Protein AF-A0A2S7ESS1-F1 (afdb_monomer)

Radius of gyration: 29.96 Å; Cα contacts (8 Å, |Δi|>4): 40; chains: 1; bounding box: 62×107×55 Å

Mean predicted aligned error: 16.8 Å

Foldseek 3Di:
DDDDDDDDDDDDDDDDDDDDDPPPPPPPPDDDPPPACLVVLLVQLVVVLVVLVVPDPDPVSSLVVNVVSLVVSPPPHDPVSNVVSLVSNQVVQVVV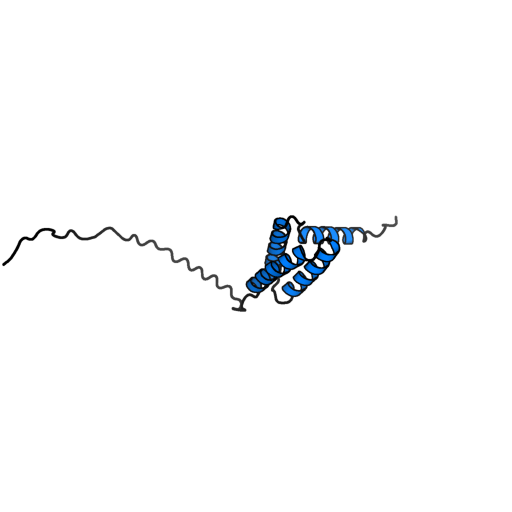VHHRPVVVVVVVVVVVVVVPDDDPDD

Solvent-accessible surface area (backbone atoms only — not comparable to full-atom values): 7949 Å² total; per-residue (Å²): 132,88,87,80,90,84,84,78,84,83,83,91,84,81,77,84,78,88,76,92,72,88,69,81,74,78,74,81,70,88,73,74,95,61,81,73,59,55,71,56,44,53,53,49,48,56,56,51,48,56,50,43,65,73,70,39,92,48,68,70,63,35,53,56,52,50,51,52,52,52,52,63,56,42,70,85,46,53,75,72,48,41,50,53,51,51,55,49,49,29,51,52,30,44,73,72,74,41,75,41,57,67,60,55,51,50,53,54,56,50,58,64,59,67,75,73,67,76,84,81,80,127

Organism: NCBI:txid56455

Sequence (122 aa):
MLDAYSQAASRPASARPASVGAVDSTSSAGTSLRPSCLPLALRQLESQLGMLLATFHDDAGFWAAFAKLMQHLDEDLGAAERARLRSHADFLLVRAGMSSWTLIAATQGAAARTVQAPPRRT

Structure (mmCIF, N/CA/C/O backbone):
data_AF-A0A2S7ESS1-F1
#
_entry.id   AF-A0A2S7ESS1-F1
#
loop_
_atom_site.group_PDB
_atom_site.id
_atom_site.type_symbol
_atom_site.label_atom_id
_atom_site.label_alt_id
_atom_site.label_comp_id
_atom_site.label_asym_id
_atom_site.label_entity_id
_atom_site.label_seq_id
_atom_site.pdbx_PDB_ins_code
_atom_site.Cartn_x
_atom_site.Cartn_y
_atom_site.Cartn_z
_atom_site.occupancy
_atom_site.B_iso_or_equiv
_atom_site.auth_seq_id
_atom_site.auth_comp_id
_atom_site.auth_asym_id
_atom_site.auth_atom_id
_atom_site.pdbx_PDB_model_num
ATOM 1 N N . MET A 1 1 ? -34.625 -67.951 25.458 1.00 46.09 1 MET A N 1
ATOM 2 C CA . MET A 1 1 ? -33.980 -68.397 26.711 1.00 46.09 1 MET A CA 1
ATOM 3 C C . MET A 1 1 ? -32.574 -67.817 26.670 1.00 46.09 1 MET A C 1
ATOM 5 O O . MET A 1 1 ? -31.867 -68.160 25.735 1.00 46.09 1 MET A O 1
ATOM 9 N N . LEU A 1 2 ? -32.329 -66.672 27.325 1.00 47.00 2 LEU A N 1
ATOM 10 C CA . LEU A 1 2 ? -31.705 -66.556 28.668 1.00 47.00 2 LEU A CA 1
ATOM 11 C C . LEU A 1 2 ? -30.393 -67.364 28.752 1.00 47.00 2 LEU A C 1
ATOM 13 O O . LEU A 1 2 ? -30.420 -68.540 28.423 1.00 47.00 2 LEU A O 1
ATOM 17 N N . ASP A 1 3 ? -29.241 -66.916 29.242 1.00 46.69 3 ASP A N 1
ATOM 18 C CA . ASP A 1 3 ? -28.694 -65.657 29.766 1.00 46.69 3 ASP A CA 1
ATOM 19 C C . ASP A 1 3 ? -27.205 -65.968 30.050 1.00 46.69 3 ASP A C 1
ATOM 21 O O . ASP A 1 3 ? -26.906 -67.071 30.505 1.00 46.69 3 ASP A O 1
ATOM 25 N N . ALA A 1 4 ? -26.287 -65.028 29.808 1.00 55.16 4 ALA A N 1
ATOM 26 C CA . ALA A 1 4 ? -24.946 -64.950 30.423 1.00 55.16 4 ALA A CA 1
ATOM 27 C C . ALA A 1 4 ? -24.298 -63.624 29.967 1.00 55.16 4 ALA A C 1
ATOM 29 O O . ALA A 1 4 ? -23.617 -63.563 28.950 1.00 55.16 4 ALA A O 1
ATOM 30 N N . TYR A 1 5 ? -24.680 -62.468 30.516 1.00 52.91 5 TYR A N 1
ATOM 31 C CA . TYR A 1 5 ? -24.099 -61.877 31.730 1.00 52.91 5 TYR A CA 1
ATOM 32 C C . TYR A 1 5 ? -22.583 -62.084 31.865 1.00 52.91 5 TYR A C 1
ATOM 34 O O . TYR A 1 5 ? -22.147 -63.106 32.386 1.00 52.91 5 TYR A O 1
ATOM 42 N N . SER A 1 6 ? -21.790 -61.075 31.484 1.00 48.31 6 SER A N 1
ATOM 43 C CA . SER A 1 6 ? -20.792 -60.439 32.369 1.00 48.31 6 SER A CA 1
ATOM 44 C C . SER A 1 6 ? -19.888 -59.475 31.598 1.00 48.31 6 SER A C 1
ATOM 46 O O . SER A 1 6 ? -18.768 -59.805 31.228 1.00 48.31 6 SER A O 1
ATOM 48 N N . GLN A 1 7 ? -20.323 -58.225 31.462 1.00 46.69 7 GLN A N 1
ATOM 49 C CA . GLN A 1 7 ? -19.384 -57.132 31.700 1.00 46.69 7 GLN A CA 1
ATOM 50 C C . GLN A 1 7 ? -20.096 -56.079 32.536 1.00 46.69 7 GLN A C 1
ATOM 52 O O . GLN A 1 7 ? -20.640 -55.088 32.056 1.00 46.69 7 GLN A O 1
ATOM 57 N N . ALA A 1 8 ? -20.170 -56.399 33.827 1.00 47.81 8 ALA A N 1
ATOM 58 C CA . ALA A 1 8 ? -20.604 -55.479 34.849 1.00 47.81 8 ALA A CA 1
ATOM 59 C C . ALA A 1 8 ? -19.640 -54.290 34.900 1.00 47.81 8 ALA A C 1
ATOM 61 O O . ALA A 1 8 ? -18.425 -54.434 35.023 1.00 47.81 8 ALA A O 1
ATOM 62 N N . ALA A 1 9 ? -20.258 -53.122 34.795 1.00 47.56 9 ALA A N 1
ATOM 63 C CA . ALA A 1 9 ? -19.844 -51.832 35.301 1.00 47.56 9 ALA A CA 1
ATOM 64 C C . ALA A 1 9 ? -18.698 -51.832 36.328 1.00 47.56 9 ALA A C 1
ATOM 66 O O . ALA A 1 9 ? -18.767 -52.457 37.385 1.00 47.56 9 ALA A O 1
ATOM 67 N N . SER A 1 10 ? -17.750 -50.924 36.120 1.00 41.47 10 SER A N 1
ATOM 68 C CA . SER A 1 10 ? -17.266 -50.095 37.219 1.00 41.47 10 SER A CA 1
ATOM 69 C C . SER A 1 10 ? -17.140 -48.651 36.751 1.00 41.47 10 SER A C 1
ATOM 71 O O . SER A 1 10 ? -16.661 -48.344 35.664 1.00 41.47 10 SER A O 1
ATOM 73 N N . ARG A 1 11 ? -17.770 -47.808 37.559 1.00 51.38 11 ARG A N 1
ATOM 74 C CA . ARG A 1 11 ? -18.267 -46.460 37.304 1.00 51.38 11 ARG A CA 1
ATOM 75 C C . ARG A 1 11 ? -17.179 -45.388 37.468 1.00 51.38 11 ARG A C 1
ATOM 77 O O . ARG A 1 11 ? -16.089 -45.687 37.947 1.00 51.38 11 ARG A O 1
ATOM 84 N N . PRO A 1 12 ? -17.486 -44.142 37.065 1.00 53.69 12 PRO A N 1
ATOM 85 C CA . PRO A 1 12 ? -16.535 -43.045 36.973 1.00 53.69 12 PRO A CA 1
ATOM 86 C C . PRO A 1 12 ? -16.274 -42.423 38.342 1.00 53.69 12 PRO A C 1
ATOM 88 O O . PRO A 1 12 ? -17.187 -42.343 39.159 1.00 53.69 12 PRO A O 1
ATOM 91 N N . ALA A 1 13 ? -15.068 -41.899 38.543 1.00 44.94 13 ALA A N 1
ATOM 92 C CA . ALA A 1 13 ? -14.797 -40.744 39.395 1.00 44.94 13 ALA A CA 1
ATOM 93 C C . ALA A 1 13 ? -13.299 -40.439 39.352 1.00 44.94 13 ALA A C 1
ATOM 95 O O . ALA A 1 13 ? -12.498 -41.201 39.881 1.00 44.94 13 ALA A O 1
ATOM 96 N N . SER A 1 14 ? -12.920 -39.287 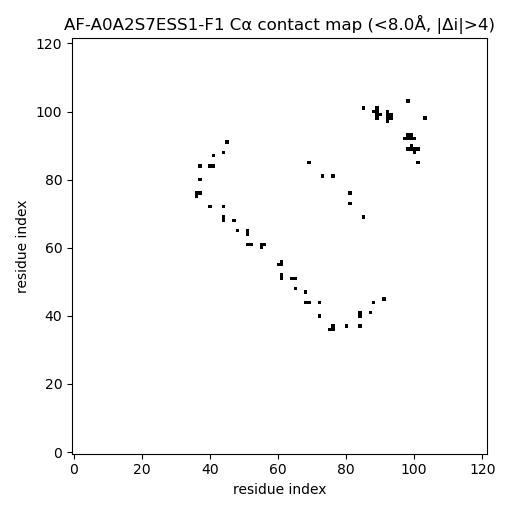38.807 1.00 45.53 14 SER A N 1
ATOM 97 C CA . SER A 1 14 ? -11.880 -38.517 39.480 1.00 45.53 14 SER A CA 1
ATOM 98 C C . SER A 1 14 ? -12.054 -37.033 39.200 1.00 45.53 14 SER A C 1
ATOM 100 O O . SER A 1 14 ? -11.809 -36.538 38.105 1.00 45.53 14 SER A O 1
ATOM 102 N N . ALA A 1 15 ? -12.606 -36.384 40.223 1.00 52.78 15 ALA A N 1
ATOM 103 C CA . ALA A 1 15 ? -12.281 -35.052 40.700 1.00 52.78 15 ALA A CA 1
ATOM 104 C C . ALA A 1 15 ? -11.974 -33.979 39.646 1.00 52.78 15 ALA A C 1
ATOM 106 O O . ALA A 1 15 ? -10.833 -33.716 39.285 1.00 52.78 15 ALA A O 1
ATOM 107 N N . ARG A 1 16 ? -13.030 -33.244 39.303 1.00 55.22 16 ARG A N 1
ATOM 108 C CA . ARG A 1 16 ? -12.991 -31.800 39.066 1.00 55.22 16 ARG A CA 1
ATOM 109 C C . ARG A 1 16 ? -12.184 -31.107 40.182 1.00 55.22 16 ARG A C 1
ATOM 111 O O . ARG A 1 16 ? -12.651 -31.117 41.321 1.00 55.22 16 ARG A O 1
ATOM 118 N N . PRO A 1 17 ? -11.065 -30.428 39.888 1.00 54.31 17 PRO A N 1
ATOM 119 C CA . PRO A 1 17 ? -10.606 -29.326 40.710 1.00 54.31 17 PRO A CA 1
ATOM 120 C C . PRO A 1 17 ? -11.349 -28.070 40.249 1.00 54.31 17 PRO A C 1
ATOM 122 O O . PRO A 1 17 ? -11.216 -27.620 39.112 1.00 54.31 17 PRO A O 1
ATOM 125 N N . ALA A 1 18 ? -12.168 -27.507 41.135 1.00 51.41 18 ALA A N 1
ATOM 126 C CA . ALA A 1 18 ? -12.529 -26.104 41.034 1.00 51.41 18 ALA A CA 1
ATOM 127 C C . ALA A 1 18 ? -11.246 -25.288 41.239 1.00 51.41 18 ALA A C 1
ATOM 129 O O . ALA A 1 18 ? -10.621 -25.406 42.291 1.00 51.41 18 ALA A O 1
ATOM 130 N N . SER A 1 19 ? -10.865 -24.474 40.256 1.00 49.75 19 SER A N 1
ATOM 131 C CA . SER A 1 19 ? -9.944 -23.370 40.498 1.00 49.75 19 SER A CA 1
ATOM 132 C C . SER A 1 19 ? -10.621 -22.073 40.094 1.00 49.75 19 SER A C 1
ATOM 134 O O . SER A 1 19 ? -11.001 -21.849 38.946 1.00 49.75 19 SER A O 1
ATOM 136 N N . VAL A 1 20 ? -10.848 -21.291 41.137 1.00 56.09 20 VAL A N 1
ATOM 137 C CA . VAL A 1 20 ? -11.352 -19.931 41.184 1.00 56.09 20 VAL A CA 1
ATOM 138 C C . VAL A 1 20 ? -10.399 -19.031 40.410 1.00 56.09 20 VAL A C 1
ATOM 140 O O . VAL A 1 20 ? -9.199 -19.009 40.661 1.00 56.09 20 VAL A O 1
ATOM 143 N N . GLY A 1 21 ? -10.955 -18.282 39.471 1.00 44.06 21 GLY A N 1
ATOM 144 C CA . GLY A 1 21 ? -10.215 -17.337 38.653 1.00 44.06 21 GLY A CA 1
ATOM 145 C C . GLY A 1 21 ? -11.172 -16.549 37.782 1.00 44.06 21 GLY A C 1
ATOM 146 O O . GLY A 1 21 ? -11.027 -16.523 36.566 1.00 44.06 21 GLY A O 1
ATOM 147 N N . ALA A 1 22 ? -12.188 -15.953 38.411 1.00 50.41 22 ALA A N 1
ATOM 148 C CA . ALA A 1 22 ? -12.919 -14.844 37.827 1.00 50.41 22 ALA A CA 1
ATOM 149 C C . ALA A 1 22 ? -11.929 -13.686 37.648 1.00 50.41 22 ALA A C 1
ATOM 151 O O . ALA A 1 22 ? -11.775 -12.841 38.523 1.00 50.41 22 ALA A O 1
ATOM 152 N N . VAL A 1 23 ? -11.222 -13.678 36.522 1.00 53.72 23 VAL A N 1
ATOM 153 C CA . VAL A 1 23 ? -10.728 -12.433 35.954 1.00 53.72 23 VAL A CA 1
ATOM 154 C C . VAL A 1 23 ? -11.829 -11.930 35.047 1.00 53.72 23 VAL A C 1
ATOM 156 O O . VAL A 1 23 ? -11.910 -12.214 33.855 1.00 53.72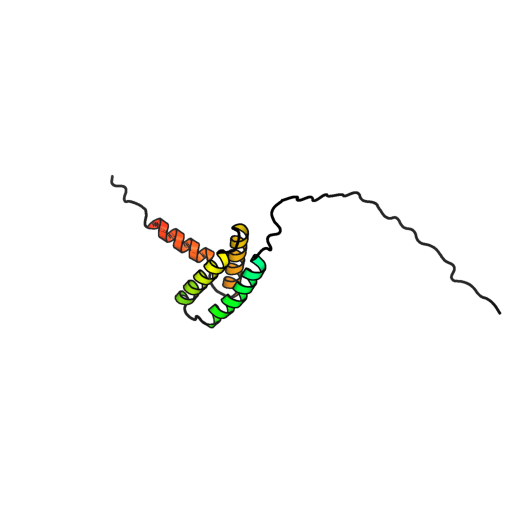 23 VAL A O 1
ATOM 159 N N . ASP A 1 24 ? -12.724 -11.198 35.696 1.00 44.56 24 ASP A N 1
ATOM 160 C CA . ASP A 1 24 ? -13.281 -9.995 35.121 1.00 44.56 24 ASP A CA 1
ATOM 161 C C . ASP A 1 24 ? -12.130 -9.228 34.447 1.00 44.56 24 ASP A C 1
ATOM 163 O O . ASP A 1 24 ? -11.326 -8.549 35.076 1.00 44.56 24 ASP A O 1
ATOM 167 N N . SER A 1 25 ? -11.967 -9.448 33.147 1.00 41.69 25 SER A N 1
ATOM 168 C CA . SER A 1 25 ? -11.419 -8.430 32.270 1.00 41.69 25 SER A CA 1
ATOM 169 C C . SER A 1 25 ? -12.612 -7.721 31.662 1.00 41.69 25 SER A C 1
ATOM 171 O O . SER A 1 25 ? -12.825 -7.748 30.451 1.00 41.69 25 SER A O 1
ATOM 173 N N . THR A 1 26 ? -13.389 -7.054 32.520 1.00 46.50 26 THR A N 1
ATOM 174 C CA . THR A 1 26 ? -14.089 -5.846 32.113 1.00 46.50 26 THR A CA 1
ATOM 175 C C . THR A 1 26 ? -13.009 -4.814 31.801 1.00 46.50 26 THR A C 1
ATOM 177 O O . THR A 1 26 ? -12.731 -3.897 32.568 1.00 46.50 26 THR A O 1
ATOM 180 N N . SER A 1 27 ? -12.382 -4.942 30.629 1.00 41.06 27 SER A N 1
ATOM 181 C CA . SER A 1 27 ? -11.822 -3.774 29.964 1.00 41.06 27 SER A CA 1
ATOM 182 C C . SER A 1 27 ? -12.993 -3.066 29.294 1.00 41.06 27 SER A C 1
ATOM 184 O O . SER A 1 27 ? -13.216 -3.134 28.087 1.00 41.06 27 SER A O 1
ATOM 186 N N . SER A 1 28 ? -13.799 -2.424 30.140 1.00 49.78 28 SER A N 1
ATOM 187 C CA . SER A 1 28 ? -14.679 -1.343 29.731 1.00 49.78 28 SER A CA 1
ATOM 188 C C . SER A 1 28 ? -13.789 -0.145 29.408 1.00 49.78 28 SER A C 1
ATOM 190 O O . SER A 1 28 ? -13.534 0.726 30.232 1.00 49.78 28 SER A O 1
ATOM 192 N N . ALA A 1 29 ? -13.260 -0.156 28.192 1.00 45.06 29 ALA A N 1
ATOM 193 C CA . ALA A 1 29 ? -13.012 1.038 27.406 1.00 45.06 29 ALA A CA 1
ATOM 194 C C . ALA A 1 29 ? -13.841 0.805 26.133 1.00 45.06 29 ALA A C 1
ATOM 196 O O . ALA A 1 29 ? -13.400 0.182 25.181 1.00 45.06 29 ALA A O 1
ATOM 197 N N . GLY A 1 30 ? -15.138 1.097 26.127 1.00 48.06 30 GLY A N 1
ATOM 198 C CA . GLY A 1 30 ? -15.581 2.475 26.229 1.00 48.06 30 GLY A CA 1
ATOM 199 C C . GLY A 1 30 ? -15.038 3.255 25.036 1.00 48.06 30 GLY A C 1
ATOM 200 O O . GLY A 1 30 ? -14.176 4.099 25.224 1.00 48.06 30 GLY A O 1
ATOM 201 N N . THR A 1 31 ? -15.461 2.918 23.813 1.00 41.78 31 THR A N 1
ATOM 202 C CA . THR A 1 31 ? -15.645 3.859 22.690 1.00 41.78 31 THR A CA 1
ATOM 203 C C . THR A 1 31 ? -16.149 3.106 21.458 1.00 41.78 31 THR A C 1
ATOM 205 O O . THR A 1 31 ? -15.423 2.332 20.858 1.00 41.78 31 THR A O 1
ATOM 208 N N . SER A 1 32 ? -17.411 3.360 21.105 1.00 40.41 32 SER A N 1
ATOM 209 C CA . SER A 1 32 ? -18.011 3.220 19.773 1.00 40.41 32 SER A CA 1
ATOM 210 C C . SER A 1 32 ? -17.666 1.956 18.964 1.00 40.41 32 SER A C 1
ATOM 212 O O . SER A 1 32 ? -16.591 1.844 18.381 1.00 40.41 32 SER A O 1
ATOM 214 N N . LEU A 1 33 ? -18.654 1.069 18.788 1.00 48.47 33 LEU A N 1
ATOM 215 C CA . LEU A 1 33 ? -18.752 0.123 17.662 1.00 48.47 33 LEU A CA 1
ATOM 216 C C . LEU A 1 33 ? -18.878 0.893 16.326 1.00 48.47 33 LEU A C 1
ATOM 218 O O . LEU A 1 33 ? -19.808 0.699 15.548 1.00 48.47 33 LEU A O 1
ATOM 222 N N . ARG A 1 34 ? -17.960 1.821 16.049 1.00 53.25 34 ARG A N 1
ATOM 223 C CA . ARG A 1 34 ? -17.735 2.323 14.701 1.00 53.25 34 ARG A CA 1
ATOM 224 C C . ARG A 1 34 ? -17.041 1.154 14.005 1.00 53.25 34 ARG A C 1
ATOM 226 O O . ARG A 1 34 ? -15.994 0.732 14.500 1.00 53.25 34 ARG A O 1
ATOM 233 N N . PRO A 1 35 ? -17.618 0.566 12.944 1.00 59.31 35 PRO A N 1
ATOM 234 C CA . PRO A 1 35 ? -16.926 -0.476 12.202 1.00 59.31 35 PRO A CA 1
ATOM 235 C C . PRO A 1 35 ? -15.559 0.091 11.821 1.00 59.31 35 PRO A C 1
ATOM 237 O O . PRO A 1 35 ? -15.481 1.146 11.189 1.00 59.31 35 PRO A O 1
ATOM 240 N N . SER A 1 36 ? -14.487 -0.529 12.312 1.00 64.38 36 SER A N 1
ATOM 241 C CA . SER A 1 36 ? -13.140 -0.078 11.997 1.00 64.38 36 SER A CA 1
ATOM 242 C C . SER A 1 36 ? -12.953 -0.241 10.494 1.00 64.38 36 SER A C 1
ATOM 244 O O . SER A 1 36 ? -13.094 -1.337 9.951 1.00 64.38 36 SER A O 1
ATOM 246 N N . CYS A 1 37 ? -12.678 0.859 9.794 1.00 79.88 37 CYS A N 1
ATOM 247 C CA . CYS A 1 37 ? -12.449 0.830 8.348 1.00 79.88 37 CYS A CA 1
ATOM 248 C C . CYS A 1 37 ? -11.066 0.241 8.011 1.00 79.88 37 CYS A C 1
ATOM 250 O O . CYS A 1 37 ? -10.777 -0.059 6.853 1.00 79.88 37 CYS A O 1
ATOM 252 N N . LEU A 1 38 ? -10.224 0.021 9.028 1.00 85.88 38 LEU A N 1
ATOM 253 C CA . LEU A 1 38 ? -8.856 -0.469 8.897 1.00 85.88 38 LEU A CA 1
ATOM 254 C C . LEU A 1 38 ? -8.726 -1.770 8.074 1.00 85.88 38 LEU A C 1
ATOM 256 O O . LEU A 1 38 ? -7.899 -1.789 7.167 1.00 85.88 38 LEU A O 1
ATOM 260 N N . PRO A 1 39 ? -9.518 -2.844 8.282 1.00 88.81 39 PRO A N 1
ATOM 261 C CA . PRO A 1 39 ? -9.380 -4.070 7.487 1.00 88.81 39 PRO A CA 1
ATOM 262 C C . PRO A 1 39 ? -9.718 -3.887 5.999 1.00 88.81 39 PRO A C 1
ATOM 264 O O . PRO A 1 39 ? -9.268 -4.664 5.156 1.00 88.81 39 PRO A O 1
ATOM 267 N N . LEU A 1 40 ? -10.542 -2.892 5.660 1.00 89.62 40 LEU A N 1
ATOM 268 C CA . LEU A 1 40 ? -10.840 -2.542 4.273 1.00 89.62 40 LEU A CA 1
ATOM 269 C C . LEU A 1 40 ? -9.688 -1.734 3.666 1.00 89.62 40 LEU A C 1
ATOM 271 O O . LEU A 1 40 ? -9.217 -2.089 2.588 1.00 89.62 40 LEU A O 1
ATOM 275 N N . ALA A 1 41 ? -9.171 -0.745 4.399 1.00 90.81 41 ALA A N 1
ATOM 276 C CA . ALA A 1 41 ? -8.012 0.040 3.982 1.00 90.81 41 ALA A CA 1
ATOM 277 C C . ALA A 1 41 ? -6.758 -0.829 3.761 1.00 90.81 41 ALA A C 1
ATOM 279 O O . ALA A 1 41 ? -6.054 -0.650 2.772 1.00 90.81 41 ALA A O 1
ATOM 280 N N . LEU A 1 42 ? -6.513 -1.829 4.620 1.00 92.50 42 LEU A N 1
ATOM 281 C CA . LEU A 1 42 ? -5.390 -2.767 4.470 1.00 92.50 42 LEU A CA 1
ATOM 282 C C . LEU A 1 42 ? -5.498 -3.608 3.188 1.00 92.50 42 LEU A C 1
ATOM 284 O O . LEU A 1 42 ? -4.518 -3.753 2.463 1.00 92.50 42 LEU A O 1
ATOM 288 N N . ARG A 1 43 ? -6.693 -4.121 2.869 1.00 92.06 43 ARG A N 1
ATOM 289 C CA . ARG A 1 43 ? -6.920 -4.881 1.627 1.00 92.06 43 ARG A CA 1
ATOM 290 C C . ARG A 1 43 ? -6.781 -4.006 0.384 1.00 92.06 43 ARG A C 1
ATOM 292 O O . ARG A 1 43 ? -6.210 -4.442 -0.615 1.00 92.06 43 ARG A O 1
ATOM 299 N N . GLN A 1 44 ? -7.286 -2.774 0.441 1.00 92.56 44 GLN A N 1
ATOM 300 C CA . GLN A 1 44 ? -7.114 -1.811 -0.645 1.00 92.56 44 GLN A CA 1
ATOM 301 C C . GLN A 1 44 ? -5.635 -1.503 -0.866 1.00 92.56 44 GLN A C 1
ATOM 303 O O . GLN A 1 44 ? -5.178 -1.614 -2.002 1.00 92.56 44 GLN A O 1
ATOM 308 N N . LEU A 1 45 ? -4.888 -1.224 0.207 1.00 93.44 45 LEU A N 1
ATOM 309 C CA . LEU A 1 45 ? -3.445 -1.008 0.164 1.00 93.44 45 LEU A CA 1
ATOM 310 C C . LEU A 1 45 ? -2.719 -2.177 -0.507 1.00 93.44 45 LEU A C 1
ATOM 312 O O . LEU A 1 45 ? -1.951 -1.944 -1.430 1.00 93.44 45 LEU A O 1
ATOM 316 N N . GLU A 1 46 ? -2.982 -3.421 -0.104 1.00 94.19 46 GLU A N 1
ATOM 317 C CA . GLU A 1 46 ? -2.345 -4.601 -0.706 1.00 94.19 46 GLU A CA 1
ATOM 318 C C . GLU A 1 46 ? -2.638 -4.727 -2.206 1.00 94.19 46 GLU A C 1
ATOM 320 O O . GLU A 1 46 ? -1.717 -4.937 -2.999 1.00 94.19 46 GLU A O 1
ATOM 325 N N . SER A 1 47 ? -3.903 -4.558 -2.611 1.00 93.50 47 SER A N 1
ATOM 326 C CA . SER A 1 47 ? -4.291 -4.669 -4.024 1.00 93.50 47 SER A CA 1
ATOM 327 C C . SER A 1 47 ? -3.685 -3.559 -4.889 1.00 93.50 47 SER A C 1
ATOM 329 O O . SER A 1 47 ? -3.147 -3.826 -5.964 1.00 93.50 47 SER A O 1
ATOM 331 N N . GLN A 1 48 ? -3.739 -2.315 -4.408 1.00 93.56 48 GLN A N 1
ATOM 332 C CA . GLN A 1 48 ? -3.289 -1.141 -5.147 1.00 93.56 48 GLN A CA 1
ATOM 333 C C . GLN A 1 48 ? -1.766 -1.074 -5.172 1.00 93.56 48 GLN A C 1
ATOM 335 O O . GLN A 1 48 ? -1.195 -0.746 -6.204 1.00 93.56 48 GLN A O 1
ATOM 340 N N . LEU A 1 49 ? -1.091 -1.461 -4.088 1.00 92.31 49 LEU A N 1
ATOM 341 C CA . LEU A 1 49 ? 0.364 -1.548 -4.066 1.00 92.31 49 LEU A CA 1
ATOM 342 C C . LEU A 1 49 ? 0.877 -2.567 -5.086 1.00 92.31 49 LEU A C 1
ATOM 344 O O . LEU A 1 49 ? 1.806 -2.257 -5.824 1.00 92.31 49 LEU A O 1
ATOM 348 N N . GLY A 1 50 ? 0.255 -3.747 -5.177 1.00 90.38 50 GLY A N 1
ATOM 349 C CA . GLY A 1 50 ? 0.608 -4.731 -6.204 1.00 90.38 50 GLY A CA 1
ATOM 350 C C . GLY A 1 50 ? 0.474 -4.168 -7.623 1.00 90.38 50 GLY A C 1
ATOM 351 O O . GLY A 1 50 ? 1.354 -4.367 -8.456 1.00 90.38 50 GLY A O 1
ATOM 352 N N . MET A 1 51 ? -0.589 -3.400 -7.879 1.00 93.44 51 MET A N 1
ATOM 353 C CA . MET A 1 51 ? -0.792 -2.718 -9.159 1.00 93.44 51 MET A CA 1
ATOM 354 C C . MET A 1 51 ? 0.264 -1.636 -9.418 1.00 93.44 51 MET A C 1
ATOM 356 O O . MET A 1 51 ? 0.799 -1.563 -10.522 1.00 93.44 51 MET A O 1
ATOM 360 N N . LEU A 1 52 ? 0.596 -0.817 -8.415 1.00 92.56 52 LEU A N 1
ATOM 361 C CA . LEU A 1 52 ? 1.616 0.227 -8.532 1.00 92.56 52 LEU A CA 1
ATOM 362 C C . LEU A 1 52 ? 2.988 -0.364 -8.855 1.00 92.56 52 LEU A C 1
ATOM 364 O O . LEU A 1 52 ? 3.645 0.123 -9.770 1.00 92.56 52 LEU A O 1
ATOM 368 N N . LEU A 1 53 ? 3.376 -1.440 -8.164 1.00 89.69 53 LEU A N 1
ATOM 369 C CA . LEU A 1 53 ? 4.630 -2.159 -8.410 1.00 89.69 53 LEU A CA 1
ATOM 370 C C . LEU A 1 53 ? 4.705 -2.749 -9.825 1.00 89.69 53 LEU A C 1
ATOM 372 O O . LEU A 1 53 ? 5.786 -2.850 -10.393 1.00 89.69 53 LEU A O 1
ATOM 376 N N . ALA A 1 54 ? 3.566 -3.145 -10.398 1.00 91.12 54 ALA A N 1
ATOM 377 C CA . ALA A 1 54 ? 3.504 -3.654 -11.766 1.00 91.12 54 ALA A CA 1
ATOM 378 C C . ALA A 1 54 ? 3.473 -2.542 -12.831 1.00 91.12 54 ALA A C 1
ATOM 380 O O . ALA A 1 54 ? 3.857 -2.787 -13.971 1.00 91.12 54 ALA A O 1
ATOM 381 N N . THR A 1 55 ? 2.988 -1.345 -12.481 1.00 91.88 55 THR A N 1
ATOM 382 C CA . THR A 1 55 ? 2.750 -0.241 -13.430 1.00 91.88 55 THR A CA 1
ATOM 383 C C . THR A 1 55 ? 3.933 0.718 -13.522 1.00 91.88 55 THR A C 1
ATOM 385 O O . THR A 1 55 ? 4.249 1.203 -14.606 1.00 91.88 55 THR A O 1
ATOM 388 N N . PHE A 1 56 ? 4.570 1.023 -12.391 1.00 88.81 56 PHE A N 1
ATOM 389 C CA . PHE A 1 56 ? 5.684 1.962 -12.325 1.00 88.81 56 PHE A CA 1
ATOM 390 C C . PHE A 1 56 ? 7.008 1.206 -12.277 1.00 88.81 56 PHE A C 1
ATOM 392 O O . PHE A 1 56 ? 7.217 0.347 -11.423 1.00 88.81 56 PHE A O 1
ATOM 399 N N . HIS A 1 57 ? 7.912 1.555 -13.190 1.00 87.00 57 HIS A N 1
ATOM 400 C CA . HIS A 1 57 ? 9.289 1.051 -13.207 1.00 87.00 57 HIS A CA 1
ATOM 401 C C . HIS A 1 57 ? 10.295 2.092 -12.700 1.00 87.00 57 HIS A C 1
ATOM 403 O O . HIS A 1 57 ? 11.465 1.771 -12.506 1.00 87.00 57 HIS A O 1
ATOM 409 N N . ASP A 1 58 ? 9.845 3.332 -12.500 1.00 88.69 58 ASP A N 1
ATOM 410 C CA . ASP A 1 58 ? 10.619 4.424 -11.936 1.00 88.69 58 ASP A CA 1
ATOM 411 C C . ASP A 1 58 ? 10.189 4.726 -10.494 1.00 88.69 58 ASP A C 1
ATOM 413 O O . ASP A 1 58 ? 9.001 4.772 -10.160 1.00 88.69 58 ASP A O 1
ATOM 417 N N . ASP A 1 59 ? 11.177 4.987 -9.638 1.00 85.19 59 ASP A N 1
ATOM 418 C CA . ASP A 1 59 ? 10.935 5.256 -8.221 1.00 85.19 59 ASP A CA 1
ATOM 419 C C . ASP A 1 59 ? 10.126 6.545 -8.013 1.00 85.19 59 ASP A C 1
ATOM 421 O O . ASP A 1 59 ? 9.258 6.605 -7.145 1.00 85.19 59 ASP A O 1
ATOM 425 N N . ALA A 1 60 ? 10.372 7.591 -8.807 1.00 85.31 60 ALA A N 1
ATOM 426 C CA . ALA A 1 60 ? 9.732 8.893 -8.620 1.00 85.31 60 ALA A CA 1
ATOM 427 C C . ALA A 1 60 ? 8.209 8.832 -8.838 1.00 85.31 60 ALA A C 1
ATOM 429 O O . ALA A 1 60 ? 7.439 9.334 -8.011 1.00 85.31 60 ALA A O 1
ATOM 430 N N . GLY A 1 61 ? 7.774 8.190 -9.924 1.00 87.25 61 GLY A N 1
ATOM 431 C CA . GLY A 1 61 ? 6.372 7.958 -10.248 1.00 87.25 61 GLY A CA 1
ATOM 432 C C . GLY A 1 61 ? 5.699 7.041 -9.234 1.00 87.25 61 GLY A C 1
ATOM 433 O O . GLY A 1 61 ? 4.616 7.372 -8.737 1.00 87.25 61 GLY A O 1
ATOM 434 N N . PHE A 1 62 ? 6.376 5.955 -8.848 1.00 90.88 62 PHE A N 1
ATOM 435 C CA . PHE A 1 62 ? 5.892 5.046 -7.814 1.00 90.88 62 PHE A CA 1
ATOM 436 C C . PHE A 1 62 ? 5.634 5.776 -6.491 1.00 90.88 62 PHE A C 1
ATOM 438 O O . PHE A 1 62 ? 4.525 5.710 -5.958 1.00 90.88 62 PHE A O 1
ATOM 445 N N . TRP A 1 63 ? 6.619 6.519 -5.973 1.00 89.81 63 TRP A N 1
ATOM 446 C CA . TRP A 1 63 ? 6.503 7.198 -4.681 1.00 89.81 63 TRP A CA 1
ATOM 447 C C . TRP A 1 63 ? 5.418 8.277 -4.684 1.00 89.81 63 TRP A C 1
ATOM 449 O O . TRP A 1 63 ? 4.685 8.409 -3.702 1.00 89.81 63 TRP A O 1
ATOM 459 N N . ALA A 1 64 ? 5.253 9.012 -5.788 1.00 88.44 64 ALA A N 1
ATOM 460 C CA . ALA A 1 64 ? 4.184 10.000 -5.923 1.00 88.44 64 ALA A CA 1
ATOM 461 C C . ALA A 1 64 ? 2.786 9.354 -5.930 1.00 88.44 64 ALA A C 1
ATOM 463 O O . ALA A 1 64 ? 1.858 9.873 -5.302 1.00 88.44 64 ALA A O 1
ATOM 464 N N . ALA A 1 65 ? 2.620 8.224 -6.623 1.00 91.62 65 ALA A N 1
ATOM 465 C CA . ALA A 1 65 ? 1.359 7.488 -6.657 1.00 91.62 65 ALA A CA 1
ATOM 466 C C . ALA A 1 65 ? 1.054 6.809 -5.310 1.00 91.62 65 ALA A C 1
ATOM 468 O O . ALA A 1 65 ? -0.068 6.898 -4.808 1.00 91.62 65 ALA A O 1
ATOM 469 N N . PHE A 1 66 ? 2.067 6.212 -4.680 1.00 91.38 66 PHE A N 1
ATOM 470 C CA . PHE A 1 66 ? 1.972 5.601 -3.358 1.00 91.38 66 PHE A CA 1
ATOM 471 C C . PHE A 1 66 ? 1.595 6.624 -2.274 1.00 91.38 66 PHE A C 1
ATOM 473 O O . PHE A 1 66 ? 0.728 6.353 -1.443 1.00 91.38 66 PHE A O 1
ATOM 480 N N . ALA A 1 67 ? 2.168 7.832 -2.312 1.00 91.19 67 ALA A N 1
ATOM 481 C CA . ALA A 1 67 ? 1.812 8.915 -1.395 1.00 91.19 67 ALA A CA 1
ATOM 482 C C . ALA A 1 67 ? 0.326 9.292 -1.488 1.00 91.19 67 ALA A C 1
ATOM 484 O O . ALA A 1 67 ? -0.339 9.441 -0.463 1.00 91.19 67 ALA A O 1
ATOM 485 N N . LYS A 1 68 ? -0.203 9.416 -2.714 1.00 92.25 68 LYS A N 1
ATOM 486 C CA . LYS A 1 68 ? -1.622 9.719 -2.959 1.00 92.25 68 LYS A CA 1
ATOM 487 C C . LYS A 1 68 ? -2.534 8.601 -2.460 1.00 92.25 68 LYS A C 1
ATOM 489 O O . LYS A 1 68 ? -3.556 8.887 -1.844 1.00 92.25 68 LYS A O 1
ATOM 494 N N . LEU A 1 69 ? -2.149 7.342 -2.682 1.00 91.75 69 LEU A N 1
ATOM 495 C CA . LEU A 1 69 ? -2.869 6.183 -2.151 1.00 91.75 69 LEU A CA 1
ATOM 496 C C . LEU A 1 69 ? -2.935 6.236 -0.619 1.00 91.75 69 LEU A C 1
ATOM 498 O O . LEU A 1 69 ? -4.015 6.119 -0.048 1.00 91.75 69 LEU A O 1
ATOM 502 N N . MET A 1 70 ? -1.801 6.459 0.047 1.00 91.94 70 MET A N 1
ATOM 503 C CA . MET A 1 70 ? -1.752 6.559 1.508 1.00 91.94 70 MET A CA 1
ATOM 504 C C . MET A 1 70 ? -2.576 7.734 2.046 1.00 91.94 70 MET A C 1
ATOM 506 O O . MET A 1 70 ? -3.232 7.579 3.070 1.00 91.94 70 MET A O 1
ATOM 510 N N . GLN A 1 71 ? -2.583 8.883 1.360 1.00 90.25 71 GLN A N 1
ATOM 511 C CA . GLN A 1 71 ? -3.430 10.024 1.726 1.00 90.25 71 GLN A CA 1
ATOM 512 C C . GLN A 1 71 ? -4.916 9.663 1.669 1.00 90.25 71 GLN A C 1
ATOM 514 O O . GLN A 1 71 ? -5.613 9.874 2.655 1.00 90.25 71 GLN A O 1
ATOM 519 N N . HIS A 1 72 ? -5.366 9.051 0.571 1.00 91.38 72 HIS A N 1
ATOM 520 C CA . HIS A 1 72 ? -6.756 8.621 0.404 1.00 91.38 72 HIS A CA 1
ATOM 521 C C . HIS A 1 72 ? -7.178 7.623 1.491 1.00 91.38 72 HIS A C 1
ATOM 523 O O . HIS A 1 72 ? -8.243 7.749 2.085 1.00 91.38 72 HIS A O 1
ATOM 529 N N . LEU A 1 73 ? -6.329 6.635 1.789 1.00 89.56 73 LEU A N 1
ATOM 530 C CA . LEU A 1 73 ? -6.621 5.635 2.818 1.00 89.56 73 LEU A CA 1
ATOM 531 C C . LEU A 1 73 ? -6.602 6.220 4.240 1.00 89.56 73 LEU A C 1
ATOM 533 O O . LEU A 1 73 ? -7.284 5.698 5.120 1.00 89.56 73 LEU A O 1
ATOM 537 N N . ASP A 1 74 ? -5.844 7.295 4.477 1.00 89.12 74 ASP A N 1
ATOM 538 C CA . ASP A 1 74 ? -5.767 7.973 5.772 1.00 89.12 74 ASP A CA 1
ATOM 539 C C . ASP A 1 74 ? -7.004 8.856 6.061 1.00 89.12 74 ASP A C 1
ATOM 541 O O . ASP A 1 74 ? -7.252 9.148 7.236 1.00 89.12 74 ASP A O 1
ATOM 545 N N . GLU A 1 75 ? -7.780 9.293 5.059 1.00 86.31 75 GLU A N 1
ATOM 546 C CA . GLU A 1 75 ? -8.893 10.252 5.227 1.00 86.31 75 GLU A CA 1
ATOM 547 C C . GLU A 1 75 ? -9.948 9.768 6.238 1.00 86.31 75 GLU A C 1
ATOM 549 O O . GLU A 1 75 ? -10.321 10.513 7.148 1.00 86.31 75 GLU A O 1
ATOM 554 N N . ASP A 1 76 ? -10.327 8.490 6.172 1.00 81.06 76 ASP A N 1
ATOM 555 C CA . ASP A 1 76 ? -11.420 7.914 6.970 1.00 81.06 76 ASP A CA 1
ATOM 556 C C . ASP A 1 76 ? -10.987 7.213 8.274 1.00 81.06 76 ASP A C 1
ATOM 558 O O . ASP A 1 76 ? -11.835 6.695 9.020 1.00 81.06 76 ASP A O 1
ATOM 562 N N . LEU A 1 77 ? -9.680 7.185 8.561 1.00 85.81 77 LEU A N 1
ATOM 563 C CA . LEU A 1 77 ? -9.081 6.424 9.664 1.00 85.81 77 LEU A CA 1
ATOM 564 C C . LEU A 1 77 ? -8.758 7.280 10.896 1.00 85.81 77 LEU A C 1
ATOM 566 O O . LEU A 1 77 ? -8.367 8.440 10.803 1.00 85.81 77 LEU A O 1
ATOM 570 N N . GLY A 1 78 ? -8.843 6.692 12.090 1.00 88.00 78 GLY A N 1
ATOM 571 C CA . GLY A 1 78 ? -8.339 7.313 13.319 1.00 88.00 78 GLY A CA 1
ATOM 572 C C . GLY A 1 78 ? -6.805 7.321 13.394 1.00 88.00 78 GLY A C 1
ATOM 573 O O . GLY A 1 78 ? -6.129 6.541 12.728 1.00 88.00 78 GLY A O 1
ATOM 574 N N . ALA A 1 79 ? -6.211 8.154 14.258 1.00 85.38 79 ALA A N 1
ATOM 575 C CA . ALA A 1 79 ? -4.747 8.271 14.378 1.00 85.38 79 ALA A CA 1
ATOM 576 C C . ALA A 1 79 ? -4.028 6.931 14.663 1.00 85.38 79 ALA A C 1
ATOM 578 O O . ALA A 1 79 ? -2.988 6.646 14.071 1.00 85.38 79 ALA A O 1
ATOM 579 N N . ALA A 1 80 ? -4.601 6.086 15.527 1.00 86.88 80 ALA A N 1
ATOM 580 C CA . ALA A 1 80 ? -4.051 4.763 15.831 1.00 86.88 80 ALA A CA 1
ATOM 581 C C . ALA A 1 80 ? -4.156 3.788 14.642 1.00 86.88 80 ALA A C 1
ATOM 583 O O . ALA A 1 80 ? -3.272 2.958 14.436 1.00 86.88 80 ALA A O 1
ATOM 584 N N . GLU A 1 81 ? -5.219 3.893 13.844 1.00 88.88 81 GLU A N 1
ATOM 585 C CA . GLU A 1 81 ? -5.419 3.074 12.646 1.00 88.88 81 GLU A CA 1
ATOM 586 C C . GLU A 1 81 ? -4.468 3.497 11.526 1.00 88.88 81 GLU A C 1
ATOM 588 O O . GLU A 1 81 ? -3.840 2.636 10.918 1.00 88.88 81 GLU A O 1
ATOM 593 N N . ARG A 1 82 ? -4.267 4.807 11.332 1.00 90.00 82 ARG A N 1
ATOM 594 C CA . ARG A 1 82 ? -3.257 5.349 10.408 1.00 90.00 82 ARG A CA 1
ATOM 595 C C . ARG A 1 82 ? -1.855 4.851 10.744 1.00 90.00 82 ARG A C 1
ATOM 597 O O . ARG A 1 82 ? -1.107 4.468 9.852 1.00 90.00 82 ARG A O 1
ATOM 604 N N . ALA A 1 83 ? -1.491 4.809 12.029 1.00 88.69 83 ALA A N 1
ATOM 605 C CA . ALA A 1 83 ? -0.197 4.270 12.451 1.00 88.69 83 ALA A CA 1
ATOM 606 C C . ALA A 1 83 ? -0.040 2.794 12.047 1.00 88.69 83 ALA A C 1
ATOM 608 O O . ALA A 1 83 ? 0.976 2.423 11.466 1.00 88.69 83 ALA A O 1
ATOM 609 N N . ARG A 1 84 ? -1.073 1.970 12.273 1.00 91.31 84 ARG A N 1
ATOM 610 C CA . ARG A 1 84 ? -1.080 0.557 11.856 1.00 91.31 84 ARG A CA 1
ATOM 611 C C . ARG A 1 84 ? -1.024 0.402 10.337 1.00 91.31 84 ARG A C 1
ATOM 613 O O . ARG A 1 84 ? -0.272 -0.438 9.855 1.00 91.31 84 ARG A O 1
ATOM 620 N N . LEU A 1 85 ? -1.779 1.215 9.594 1.00 91.81 85 LEU A N 1
ATOM 621 C CA . LEU A 1 85 ? -1.765 1.218 8.131 1.00 91.81 85 LEU A CA 1
ATOM 622 C C . LEU A 1 85 ? -0.365 1.544 7.600 1.00 91.81 85 LEU A C 1
ATOM 624 O O . LEU A 1 85 ? 0.137 0.827 6.745 1.00 91.81 85 LEU A O 1
ATOM 628 N N . ARG A 1 86 ? 0.293 2.573 8.148 1.00 91.75 86 ARG A N 1
ATOM 629 C CA . ARG A 1 86 ? 1.662 2.959 7.769 1.00 91.75 86 ARG A CA 1
ATOM 630 C C . ARG A 1 86 ? 2.673 1.858 8.064 1.00 91.75 86 ARG A C 1
ATOM 632 O O . ARG A 1 86 ? 3.469 1.536 7.192 1.00 91.75 86 ARG 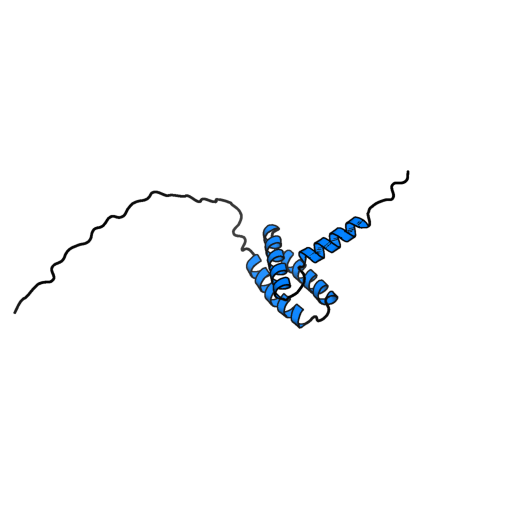A O 1
ATOM 639 N N . SER A 1 87 ? 2.599 1.233 9.241 1.00 92.31 87 SER A N 1
ATOM 640 C CA . SER A 1 87 ? 3.457 0.091 9.575 1.00 92.31 87 SER A CA 1
ATOM 641 C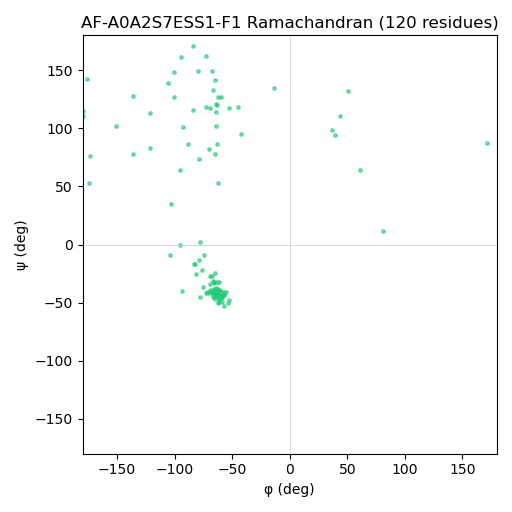 C . SER A 1 87 ? 3.241 -1.096 8.632 1.00 92.31 87 SER A C 1
ATOM 643 O O . SER A 1 87 ? 4.208 -1.743 8.233 1.00 92.31 87 SER A O 1
ATOM 645 N N . HIS A 1 88 ? 1.993 -1.368 8.236 1.00 93.56 88 HIS A N 1
ATOM 646 C CA . HIS A 1 88 ? 1.698 -2.405 7.244 1.00 93.56 88 HIS A CA 1
ATOM 647 C C . HIS A 1 88 ? 2.246 -2.038 5.866 1.00 93.56 88 HIS A C 1
ATOM 649 O O . HIS A 1 88 ? 2.850 -2.869 5.197 1.00 93.56 88 HIS A O 1
ATOM 655 N N . ALA A 1 89 ? 2.097 -0.779 5.459 1.00 93.44 89 ALA A N 1
ATOM 656 C CA . ALA A 1 89 ? 2.617 -0.282 4.195 1.00 93.44 89 ALA A CA 1
ATOM 657 C C . ALA A 1 89 ? 4.148 -0.406 4.122 1.00 93.44 89 ALA A C 1
ATOM 659 O O . ALA A 1 89 ? 4.671 -0.920 3.137 1.00 93.44 89 ALA A O 1
ATOM 660 N N . ASP A 1 90 ? 4.858 -0.032 5.190 1.00 93.38 90 ASP A N 1
ATOM 661 C CA . ASP A 1 90 ? 6.307 -0.224 5.305 1.00 93.38 90 ASP A CA 1
ATOM 662 C C . ASP A 1 90 ? 6.702 -1.703 5.194 1.00 93.38 90 ASP A C 1
ATOM 664 O O . ASP A 1 90 ? 7.633 -2.037 4.461 1.00 93.38 90 ASP A O 1
ATOM 668 N N . PHE A 1 91 ? 5.977 -2.601 5.869 1.00 93.69 91 PHE A N 1
ATOM 669 C CA . PHE A 1 91 ? 6.206 -4.042 5.755 1.00 93.69 91 PHE A CA 1
ATOM 670 C C . PHE A 1 91 ? 6.044 -4.536 4.311 1.00 93.69 91 PHE A C 1
ATOM 672 O O . PHE A 1 91 ? 6.883 -5.294 3.822 1.00 93.69 91 PHE A O 1
ATOM 679 N N . LEU A 1 92 ? 4.991 -4.102 3.613 1.00 93.75 92 LEU A N 1
ATOM 680 C CA . LEU A 1 92 ? 4.745 -4.506 2.231 1.00 93.75 92 LEU A CA 1
ATOM 681 C C . LEU A 1 92 ? 5.824 -3.985 1.274 1.00 93.75 92 LEU A C 1
ATOM 683 O O . LEU A 1 92 ? 6.253 -4.734 0.397 1.00 93.75 92 LEU A O 1
ATOM 687 N N . LEU A 1 93 ? 6.285 -2.746 1.463 1.00 92.31 93 LEU A N 1
ATOM 688 C CA . LEU A 1 93 ? 7.374 -2.156 0.681 1.00 92.31 93 LEU A CA 1
ATOM 689 C C . LEU A 1 93 ? 8.678 -2.932 0.872 1.00 92.31 93 LEU A C 1
ATOM 691 O O . LEU A 1 93 ? 9.281 -3.360 -0.108 1.00 92.31 93 LEU A O 1
ATOM 695 N N . VAL A 1 94 ? 9.073 -3.198 2.121 1.00 92.38 94 VAL A N 1
ATOM 696 C CA . VAL A 1 94 ? 10.287 -3.975 2.428 1.00 92.38 94 VAL A CA 1
ATOM 697 C C . VAL A 1 94 ? 10.187 -5.391 1.867 1.00 92.38 94 VAL A C 1
ATOM 699 O O . VAL A 1 94 ? 11.145 -5.899 1.287 1.00 92.38 94 VAL A O 1
ATOM 702 N N . ARG A 1 95 ? 9.014 -6.025 1.972 1.00 91.94 95 ARG A N 1
ATOM 703 C CA . ARG A 1 95 ? 8.768 -7.349 1.387 1.00 91.94 95 ARG A CA 1
ATOM 704 C C . ARG A 1 95 ? 8.874 -7.342 -0.141 1.00 91.94 95 ARG A C 1
ATOM 706 O O . ARG A 1 95 ? 9.299 -8.340 -0.711 1.00 91.94 95 ARG A O 1
ATOM 713 N N . ALA A 1 96 ? 8.510 -6.240 -0.791 1.00 89.25 96 ALA A N 1
ATOM 714 C CA . ALA A 1 96 ? 8.693 -6.035 -2.226 1.00 89.25 96 ALA A CA 1
ATOM 715 C C . ALA A 1 96 ? 10.140 -5.656 -2.611 1.00 89.25 96 ALA A C 1
ATOM 717 O O . ALA A 1 96 ? 10.413 -5.424 -3.784 1.00 89.25 96 ALA A O 1
ATOM 718 N N . GLY A 1 97 ? 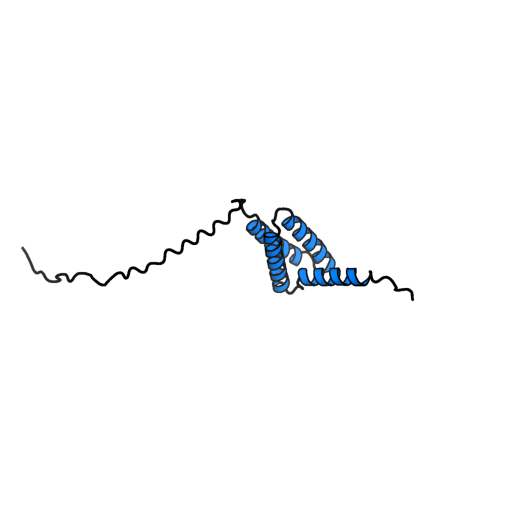11.070 -5.595 -1.649 1.00 89.31 97 GLY A N 1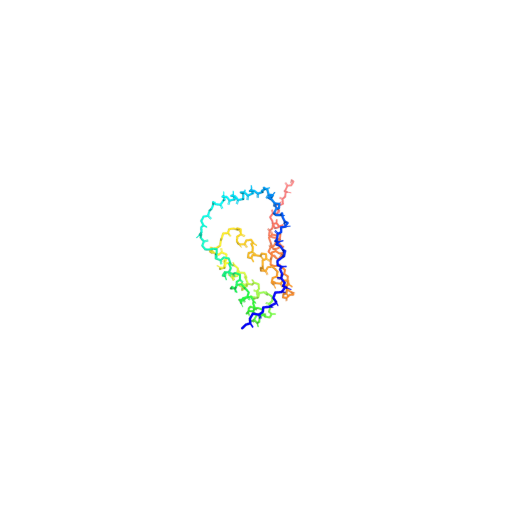
ATOM 719 C CA . GLY A 1 97 ? 12.462 -5.198 -1.875 1.00 89.31 97 GLY A CA 1
ATOM 720 C C . GLY A 1 97 ? 12.679 -3.684 -1.953 1.00 89.31 97 GLY A C 1
ATOM 721 O O . GLY A 1 97 ? 13.754 -3.246 -2.353 1.00 89.31 97 GLY A O 1
ATOM 722 N N . MET A 1 98 ? 11.682 -2.880 -1.575 1.00 88.50 98 MET A N 1
ATOM 723 C CA . MET A 1 98 ? 11.752 -1.419 -1.587 1.00 88.50 98 MET A CA 1
ATOM 724 C C . MET A 1 98 ? 12.159 -0.844 -0.227 1.00 88.50 98 MET A C 1
ATOM 726 O O . MET A 1 98 ? 12.045 -1.482 0.821 1.00 88.50 98 MET A O 1
ATOM 730 N N . SER A 1 99 ? 12.614 0.410 -0.241 1.00 85.81 99 SER A N 1
ATOM 731 C CA . SER A 1 99 ? 12.892 1.168 0.984 1.00 85.81 99 SER A CA 1
ATOM 732 C C . SER A 1 99 ? 11.603 1.476 1.755 1.00 85.81 99 SER A C 1
ATOM 734 O O . SER A 1 99 ? 10.542 1.656 1.165 1.00 85.81 99 SER A O 1
ATOM 736 N N . SER A 1 100 ? 11.682 1.567 3.084 1.00 84.62 100 SER A N 1
ATOM 737 C CA . SER A 1 100 ? 10.525 1.948 3.904 1.00 84.62 100 SER A CA 1
ATOM 738 C C . SER A 1 100 ? 10.122 3.404 3.645 1.00 84.62 100 SER A C 1
ATOM 740 O O . SER A 1 100 ? 10.954 4.316 3.668 1.00 84.62 100 SER A O 1
ATOM 742 N N . TRP A 1 101 ? 8.822 3.622 3.451 1.00 81.62 101 TRP A N 1
ATOM 743 C CA . TRP A 1 101 ? 8.235 4.940 3.237 1.00 81.62 101 TRP A CA 1
ATOM 744 C C . TRP A 1 101 ? 8.456 5.866 4.430 1.00 81.62 101 TRP A C 1
ATOM 746 O O . TRP A 1 101 ? 8.796 7.033 4.245 1.00 81.62 101 TRP A O 1
ATOM 756 N N . THR A 1 102 ? 8.306 5.369 5.662 1.00 73.94 102 THR A N 1
ATOM 757 C CA . THR A 1 102 ? 8.532 6.196 6.859 1.00 73.94 102 THR A CA 1
ATOM 758 C C . THR A 1 102 ? 9.990 6.623 7.012 1.00 73.94 102 THR A C 1
ATOM 760 O O . THR A 1 102 ? 10.237 7.751 7.439 1.00 73.94 102 THR A O 1
ATOM 763 N N . LEU A 1 103 ? 10.955 5.800 6.590 1.00 71.69 103 LEU A N 1
ATOM 764 C CA . LEU A 1 103 ? 12.368 6.196 6.533 1.00 71.69 103 LEU A CA 1
ATOM 765 C C . LEU A 1 103 ? 12.632 7.264 5.461 1.00 71.69 103 LEU A C 1
ATOM 767 O O . LEU A 1 103 ? 13.358 8.229 5.719 1.00 71.69 103 LEU A O 1
ATOM 771 N N . ILE A 1 104 ? 12.011 7.138 4.286 1.00 67.69 104 ILE A N 1
ATOM 772 C CA . ILE A 1 104 ? 12.104 8.140 3.210 1.00 67.69 104 ILE A CA 1
ATOM 773 C C . ILE A 1 104 ? 11.465 9.468 3.653 1.00 67.69 104 ILE A C 1
ATOM 775 O O . ILE A 1 104 ? 12.045 10.540 3.483 1.00 67.69 104 ILE A O 1
ATOM 779 N N . ALA A 1 105 ? 10.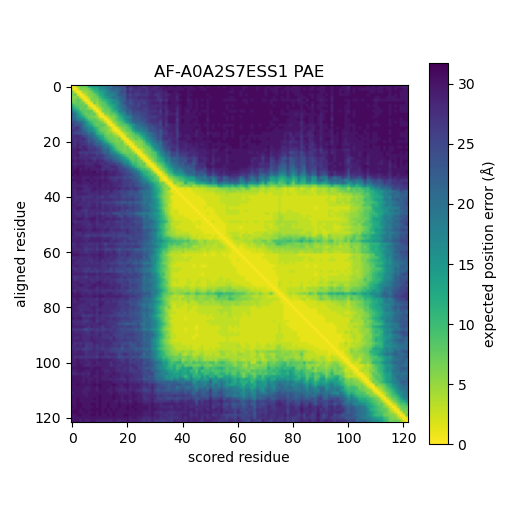296 9.418 4.289 1.00 67.06 105 ALA A N 1
ATOM 780 C CA . ALA A 1 105 ? 9.622 10.604 4.807 1.00 67.06 105 ALA A CA 1
ATOM 781 C C . ALA A 1 105 ? 10.413 11.264 5.952 1.00 67.06 105 ALA A C 1
ATOM 783 O O . ALA A 1 105 ? 10.516 12.490 6.009 1.00 67.06 105 ALA A O 1
ATOM 784 N N . ALA A 1 106 ? 11.015 10.472 6.847 1.00 62.22 106 ALA A N 1
ATOM 785 C CA . ALA A 1 106 ? 11.842 10.983 7.939 1.00 62.22 106 ALA A CA 1
ATOM 786 C C . ALA A 1 106 ? 13.126 11.661 7.432 1.00 62.22 106 ALA A C 1
ATOM 788 O O . ALA A 1 106 ? 13.514 12.706 7.956 1.00 62.22 106 ALA A O 1
ATOM 789 N N . THR A 1 107 ? 13.761 11.117 6.391 1.00 60.41 107 THR A N 1
ATOM 790 C CA . THR A 1 107 ? 14.958 11.717 5.775 1.00 60.41 107 THR A CA 1
ATOM 791 C C . THR A 1 107 ? 14.638 13.015 5.032 1.00 60.41 107 THR A C 1
ATOM 793 O O . THR A 1 107 ? 15.370 13.993 5.183 1.00 60.41 107 THR A O 1
ATOM 796 N N . GLN A 1 108 ? 13.506 13.091 4.325 1.00 58.62 108 GLN A N 1
ATOM 797 C CA . GLN A 1 108 ? 13.050 14.338 3.694 1.00 58.62 108 GLN A CA 1
ATOM 798 C C . GLN A 1 108 ? 12.646 15.407 4.727 1.00 58.62 108 GLN A C 1
ATOM 800 O O . GLN A 1 108 ? 12.996 16.579 4.582 1.00 58.62 108 GLN A O 1
ATOM 805 N N . GLY A 1 109 ? 11.979 15.013 5.818 1.00 53.47 109 GLY A N 1
ATOM 806 C CA . GLY A 1 109 ? 11.636 15.917 6.922 1.00 53.47 109 GLY A CA 1
ATOM 807 C C . GLY A 1 109 ? 12.855 16.429 7.702 1.00 53.47 109 GLY A C 1
ATOM 808 O O . GLY A 1 109 ? 12.853 17.566 8.176 1.00 53.47 109 GLY A O 1
ATOM 809 N N . ALA A 1 110 ? 13.917 15.626 7.803 1.00 52.75 110 ALA A N 1
ATOM 810 C CA . ALA A 1 110 ? 15.190 16.042 8.389 1.00 52.75 110 ALA A CA 1
ATOM 811 C C . ALA A 1 110 ? 15.951 17.023 7.479 1.00 52.75 110 ALA A C 1
ATOM 813 O O . ALA A 1 110 ? 16.469 18.026 7.970 1.00 52.75 110 ALA A O 1
ATOM 814 N N . ALA A 1 111 ? 15.954 16.794 6.161 1.00 49.81 111 ALA A N 1
ATOM 815 C CA . ALA A 1 111 ? 16.567 17.695 5.181 1.00 49.81 111 ALA A CA 1
ATOM 816 C C . ALA A 1 111 ? 15.861 19.064 5.099 1.00 49.81 111 ALA A C 1
ATOM 818 O O . ALA A 1 111 ? 16.511 20.088 4.909 1.00 49.81 111 ALA A O 1
ATOM 819 N N . ALA A 1 112 ? 14.544 19.123 5.316 1.00 48.94 112 ALA A N 1
ATOM 820 C CA . ALA A 1 112 ? 13.818 20.394 5.386 1.00 48.94 112 ALA A CA 1
ATOM 821 C C . ALA A 1 112 ? 14.193 21.237 6.625 1.00 48.94 112 ALA A C 1
ATOM 823 O O . ALA A 1 112 ? 14.124 22.465 6.586 1.00 48.94 112 ALA A O 1
ATOM 824 N N . ARG A 1 113 ? 14.623 20.601 7.725 1.00 46.25 113 ARG A N 1
ATOM 825 C CA . ARG A 1 113 ? 15.007 21.296 8.968 1.00 46.25 113 ARG A CA 1
ATOM 826 C C . ARG A 1 113 ? 16.429 21.857 8.957 1.00 46.25 113 ARG A C 1
ATOM 828 O O . ARG A 1 113 ? 16.727 22.721 9.776 1.00 46.25 113 ARG A O 1
ATOM 835 N N . THR A 1 114 ? 17.301 21.419 8.051 1.00 48.00 114 THR A N 1
ATOM 836 C CA . THR A 1 114 ? 18.684 21.925 7.967 1.00 48.00 114 THR A CA 1
ATOM 837 C C . THR A 1 114 ? 18.811 23.225 7.173 1.00 48.00 114 THR A C 1
ATOM 839 O O . THR A 1 114 ? 19.796 23.938 7.337 1.00 48.00 114 THR A O 1
ATOM 842 N N . VAL A 1 115 ? 17.803 23.596 6.377 1.00 52.75 115 VAL A N 1
ATOM 843 C CA . VAL A 1 115 ? 17.787 24.867 5.622 1.00 52.75 115 VAL A CA 1
ATOM 844 C C . VAL A 1 115 ? 17.410 26.067 6.509 1.00 52.75 115 VAL A C 1
ATOM 846 O O . VAL A 1 115 ? 17.643 27.214 6.141 1.00 52.75 115 VAL A O 1
ATOM 849 N N . GLN A 1 116 ? 16.883 25.832 7.716 1.00 48.22 116 GLN A N 1
ATOM 850 C CA . GLN A 1 116 ? 16.373 26.881 8.604 1.00 48.22 116 GLN A CA 1
ATOM 851 C C . GLN A 1 116 ? 17.327 27.224 9.765 1.00 48.22 116 GLN A C 1
ATOM 853 O O . GLN A 1 116 ? 16.884 27.538 10.869 1.00 48.22 116 GLN A O 1
ATOM 858 N N . ALA A 1 117 ? 18.6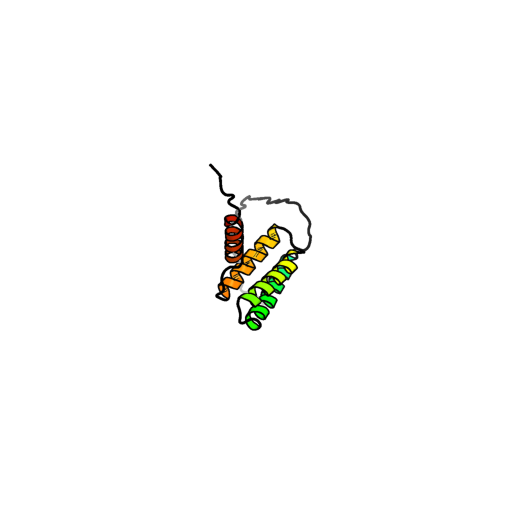43 27.176 9.538 1.00 51.81 117 ALA A N 1
ATOM 859 C CA . ALA A 1 117 ? 19.624 27.759 10.453 1.00 51.81 117 ALA A CA 1
ATOM 860 C C . ALA A 1 117 ? 19.934 29.206 10.010 1.00 51.81 117 ALA A C 1
ATOM 862 O O . ALA A 1 117 ? 20.680 29.395 9.048 1.00 51.81 117 ALA A O 1
ATOM 863 N N . PRO A 1 118 ? 19.365 30.248 10.651 1.00 55.84 118 PRO A N 1
ATOM 864 C CA . PRO A 1 118 ? 19.728 31.626 10.336 1.00 55.84 118 PRO A CA 1
ATOM 865 C C . PRO A 1 118 ? 21.199 31.881 10.711 1.00 55.84 118 PRO A C 1
ATOM 867 O O . PRO A 1 118 ? 21.650 31.399 11.757 1.00 55.84 118 PRO A O 1
ATOM 870 N N . PRO A 1 119 ? 21.962 32.656 9.916 1.00 58.75 119 PRO A N 1
ATOM 871 C CA . PRO A 1 119 ? 23.319 33.025 10.290 1.00 58.75 119 PRO A CA 1
ATOM 872 C C . PRO A 1 119 ? 23.260 33.892 11.551 1.00 58.75 119 PRO A C 1
ATOM 874 O O . PRO A 1 119 ? 22.749 35.013 11.528 1.00 58.75 119 PRO A O 1
ATOM 877 N N . ARG A 1 120 ? 23.787 33.377 12.668 1.00 58.78 120 ARG A N 1
ATOM 878 C CA . ARG A 1 120 ? 24.087 34.208 13.836 1.00 58.78 120 ARG A CA 1
ATOM 879 C C . ARG A 1 120 ? 25.173 35.199 13.425 1.00 58.78 120 ARG A C 1
ATOM 881 O O . ARG A 1 120 ? 26.338 34.829 13.317 1.00 58.78 120 ARG A O 1
ATOM 888 N N . ARG A 1 121 ? 24.773 36.443 13.157 1.00 57.72 121 ARG A N 1
ATOM 889 C CA . ARG A 1 121 ? 25.695 37.576 13.068 1.00 57.72 121 ARG A CA 1
ATOM 890 C C . ARG A 1 121 ? 26.220 37.870 14.473 1.00 57.72 121 ARG A C 1
ATOM 892 O O . ARG A 1 121 ? 25.428 38.148 15.371 1.00 57.72 121 ARG A O 1
ATOM 899 N N . THR A 1 122 ? 27.530 37.717 14.628 1.00 62.56 122 THR A N 1
ATOM 900 C CA . THR A 1 122 ? 28.357 38.311 15.688 1.00 62.56 122 THR A CA 1
ATOM 901 C C . THR A 1 122 ? 28.410 39.819 15.546 1.00 62.56 122 THR A C 1
ATOM 903 O O . THR A 1 122 ? 28.478 40.267 14.376 1.00 62.56 122 THR A O 1
#

Secondary structure (DSSP, 8-state):
---------------------------------PPPSHHHHHHHHHHHHHHHHHH--SHHHHHHHHHHHHHHHHHTS-HHHHHHHHHHHHHHHHHTTPPPHHHHHHHHHHHHHHTT------

pLDDT: mean 72.26, std 19.63, range [40.41, 94.19]